Protein AF-A0A415W2L7-F1 (afdb_monomer)

Nearest PDB structures (foldseek):
  8pu3-assembly1_B  TM=8.722E-01  e=3.918E-04  Coprobacillus sp. D7
  6hzg-assembly1_A  TM=5.017E-01  e=2.194E+00  Phocaeicola paurosaccharolyticus

Mean predicted aligned error: 3.45 Å

Structure (mmCIF, N/CA/C/O backbone):
data_AF-A0A415W2L7-F1
#
_entry.id   AF-A0A415W2L7-F1
#
loop_
_atom_site.group_PDB
_atom_site.id
_atom_site.type_symbol
_atom_site.label_atom_id
_atom_site.label_alt_id
_atom_site.label_comp_id
_atom_site.label_asym_id
_atom_site.label_entity_id
_atom_site.label_seq_id
_atom_site.pdbx_PDB_ins_code
_atom_site.Cartn_x
_atom_site.Cartn_y
_atom_site.Cartn_z
_atom_site.occupancy
_atom_site.B_iso_or_equiv
_atom_site.auth_seq_id
_atom_site.auth_comp_id
_atom_site.auth_asym_id
_atom_site.auth_atom_id
_atom_site.pdbx_PDB_model_num
ATOM 1 N N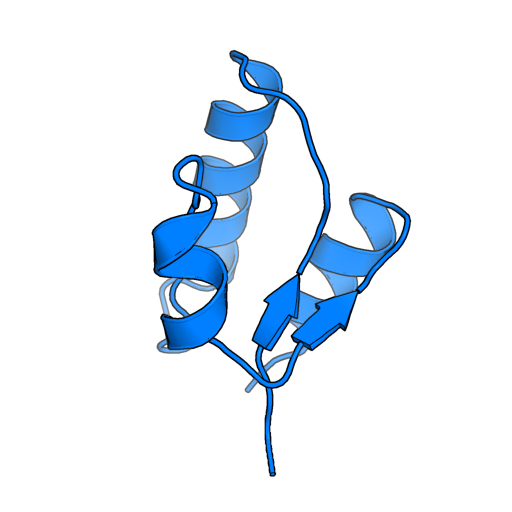 . MET A 1 1 ? -18.548 1.826 -5.702 1.00 46.81 1 MET A N 1
ATOM 2 C CA . MET A 1 1 ? -17.461 0.932 -6.151 1.00 46.81 1 MET A CA 1
ATOM 3 C C . MET A 1 1 ? -16.266 1.252 -5.265 1.00 46.81 1 MET A C 1
ATOM 5 O O . MET A 1 1 ? -15.757 2.359 -5.367 1.00 46.81 1 MET A O 1
ATOM 9 N N . HIS A 1 2 ? -15.926 0.397 -4.297 1.00 67.88 2 HIS A N 1
ATOM 10 C CA . HIS A 1 2 ? -14.780 0.644 -3.413 1.00 67.88 2 HIS A CA 1
ATOM 11 C C . HIS A 1 2 ? -13.527 0.169 -4.153 1.00 67.88 2 HIS A C 1
ATOM 13 O O . HIS A 1 2 ? -13.295 -1.031 -4.249 1.00 67.88 2 HIS A O 1
ATOM 19 N N . GLY A 1 3 ? -12.815 1.102 -4.786 1.00 79.25 3 GLY A N 1
ATOM 20 C CA . GLY A 1 3 ? -11.523 0.830 -5.414 1.00 79.25 3 GLY A CA 1
ATOM 21 C C . GLY A 1 3 ? -10.410 0.636 -4.385 1.00 79.25 3 GLY A C 1
ATOM 22 O O . GLY A 1 3 ? -10.630 0.754 -3.178 1.00 79.25 3 GLY A O 1
ATOM 23 N N . CYS A 1 4 ? -9.201 0.373 -4.865 1.00 90.50 4 CYS A N 1
ATOM 24 C CA . CYS A 1 4 ? -8.012 0.290 -4.027 1.00 90.50 4 CYS A CA 1
ATOM 25 C C . CYS A 1 4 ? -7.393 1.677 -3.816 1.00 90.50 4 CYS A C 1
ATOM 27 O O . CYS A 1 4 ? -7.265 2.462 -4.754 1.00 90.50 4 CYS A O 1
ATOM 29 N N . TYR A 1 5 ? -6.933 1.966 -2.599 1.00 93.62 5 TYR A N 1
ATOM 30 C CA . TYR A 1 5 ? -5.994 3.068 -2.395 1.00 93.62 5 TYR A CA 1
ATOM 31 C C . TYR A 1 5 ? -4.604 2.631 -2.848 1.00 93.62 5 TYR A C 1
ATOM 33 O O . TYR A 1 5 ? -4.164 1.526 -2.527 1.00 93.62 5 TYR A O 1
ATOM 41 N N . ALA A 1 6 ? -3.910 3.496 -3.581 1.00 94.69 6 ALA A N 1
ATOM 42 C CA . ALA A 1 6 ? -2.574 3.218 -4.087 1.00 94.69 6 ALA A CA 1
ATOM 43 C C . ALA A 1 6 ? -1.612 4.346 -3.728 1.00 94.69 6 ALA A C 1
ATOM 45 O O . ALA A 1 6 ? -1.919 5.519 -3.904 1.00 94.69 6 ALA A O 1
ATOM 46 N N . LEU A 1 7 ? -0.418 3.975 -3.283 1.00 95.94 7 LEU A N 1
ATOM 47 C CA . LEU A 1 7 ? 0.691 4.890 -3.061 1.00 95.94 7 LEU A CA 1
ATOM 48 C C . LEU A 1 7 ? 1.831 4.498 -4.000 1.00 95.94 7 LEU A C 1
ATOM 50 O O . LEU A 1 7 ? 2.266 3.343 -4.018 1.00 95.94 7 LEU A O 1
ATOM 54 N N . LYS A 1 8 ? 2.342 5.463 -4.764 1.00 94.25 8 LYS A N 1
ATOM 55 C CA . LYS A 1 8 ? 3.566 5.263 -5.540 1.00 94.25 8 LYS A CA 1
ATOM 56 C C . LYS A 1 8 ? 4.763 5.417 -4.607 1.00 94.25 8 LYS A C 1
ATOM 58 O O . LYS A 1 8 ? 4.985 6.485 -4.055 1.00 94.25 8 LYS A O 1
ATOM 63 N N . THR A 1 9 ? 5.551 4.363 -4.467 1.00 93.62 9 THR A N 1
ATOM 64 C CA . THR A 1 9 ? 6.733 4.345 -3.596 1.00 93.62 9 THR A CA 1
ATOM 65 C C . THR A 1 9 ? 7.871 3.567 -4.259 1.00 93.62 9 THR A C 1
ATOM 67 O O . THR A 1 9 ? 7.700 2.994 -5.340 1.00 93.62 9 THR A O 1
ATOM 70 N N . GLN A 1 10 ? 9.051 3.583 -3.647 1.00 91.25 10 GLN A N 1
ATOM 71 C CA . GLN A 1 10 ? 10.239 2.886 -4.131 1.00 91.25 10 GLN A CA 1
ATOM 72 C C . GLN A 1 10 ? 10.518 1.641 -3.289 1.00 91.25 10 GLN A C 1
A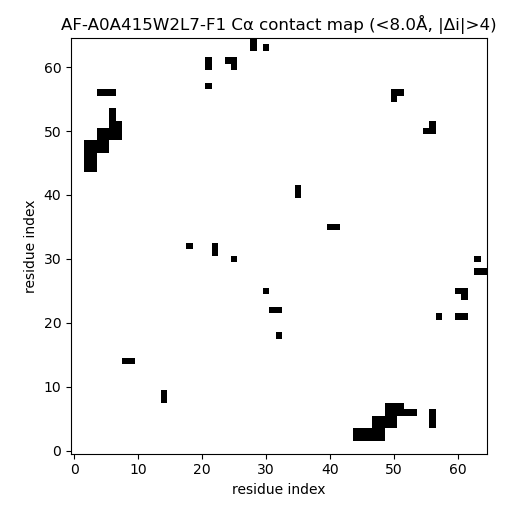TOM 74 O O . GLN A 1 10 ? 10.135 1.542 -2.124 1.00 91.25 10 GLN A O 1
ATOM 79 N N . HIS A 1 11 ? 11.203 0.667 -3.885 1.00 89.94 11 HIS A N 1
ATOM 80 C CA . HIS A 1 11 ? 11.650 -0.502 -3.140 1.00 89.94 11 HIS A CA 1
ATOM 81 C C . HIS A 1 11 ? 12.707 -0.104 -2.096 1.00 89.94 11 HIS A C 1
ATOM 83 O O . HIS A 1 11 ? 13.562 0.740 -2.351 1.00 89.94 11 HIS A O 1
ATOM 89 N N . GLY A 1 12 ? 12.704 -0.756 -0.934 1.00 93.81 12 GLY A N 1
ATOM 90 C CA . GLY A 1 12 ? 13.702 -0.511 0.107 1.00 93.81 12 GLY A CA 1
ATOM 91 C C . GLY A 1 12 ? 13.266 -1.021 1.476 1.00 93.81 12 GLY A C 1
ATOM 92 O O . GLY A 1 12 ? 12.129 -1.467 1.643 1.00 93.81 12 GLY A O 1
ATOM 93 N N . SER A 1 13 ? 14.167 -0.939 2.459 1.00 95.06 13 SER A N 1
ATOM 94 C CA . SER A 1 13 ? 13.879 -1.286 3.861 1.00 95.06 13 SER A CA 1
ATOM 95 C C . SER A 1 13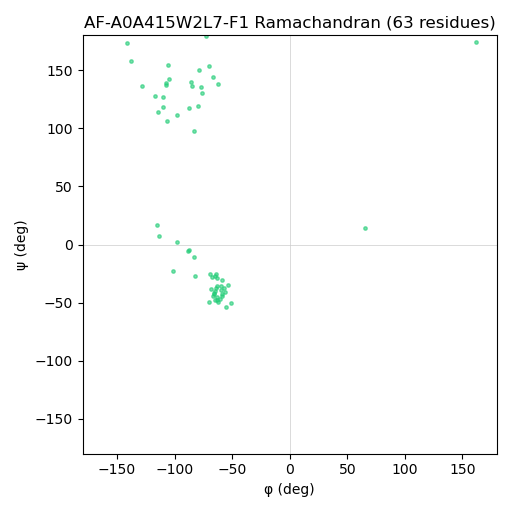 ? 12.701 -0.484 4.410 1.00 95.06 13 SER A C 1
ATOM 97 O O . SER A 1 13 ? 11.811 -1.062 5.028 1.00 95.06 13 SER A O 1
ATOM 99 N N . HIS A 1 14 ? 12.639 0.806 4.072 1.00 94.62 14 HIS A N 1
ATOM 100 C CA . HIS A 1 14 ? 11.552 1.709 4.439 1.00 94.62 14 HIS A CA 1
ATOM 101 C C . HIS A 1 14 ? 10.162 1.138 4.095 1.00 94.62 14 HIS A C 1
ATOM 103 O O . HIS A 1 14 ? 9.291 1.034 4.956 1.00 94.62 14 HIS A O 1
ATOM 109 N N . LEU A 1 15 ? 9.970 0.663 2.858 1.00 94.75 15 LEU A N 1
ATOM 110 C CA . LEU A 1 15 ? 8.698 0.084 2.414 1.00 94.75 15 LEU A CA 1
ATOM 111 C C . LEU A 1 15 ? 8.335 -1.194 3.185 1.00 94.75 15 LEU A C 1
ATOM 113 O O . LEU A 1 15 ? 7.166 -1.446 3.479 1.00 94.75 15 LEU A O 1
ATOM 117 N N . VAL A 1 16 ? 9.332 -2.019 3.515 1.00 94.31 16 VAL A N 1
ATOM 118 C CA . VAL A 1 16 ? 9.122 -3.250 4.289 1.00 94.31 16 VAL A CA 1
ATOM 119 C C . VAL A 1 16 ? 8.677 -2.919 5.712 1.00 94.31 16 VAL A C 1
ATOM 121 O O . VAL A 1 16 ? 7.745 -3.544 6.219 1.00 94.31 16 VAL A O 1
ATOM 124 N N . GLU A 1 17 ? 9.319 -1.940 6.346 1.00 95.19 17 GLU A N 1
ATOM 125 C CA . GLU A 1 17 ? 8.988 -1.474 7.695 1.00 95.19 17 GLU A CA 1
ATOM 126 C C . GLU A 1 17 ? 7.593 -0.848 7.745 1.00 95.19 17 GLU A C 1
ATOM 128 O O . GLU A 1 17 ? 6.771 -1.258 8.570 1.00 95.19 17 GLU A O 1
ATOM 133 N N . MET A 1 18 ? 7.287 0.050 6.804 1.00 94.44 18 MET A N 1
ATOM 134 C CA . MET A 1 18 ? 5.966 0.659 6.643 1.00 94.44 18 MET A CA 1
ATOM 135 C C . MET A 1 18 ? 4.879 -0.414 6.494 1.00 94.44 18 MET A C 1
ATOM 137 O O . MET A 1 18 ? 3.941 -0.472 7.290 1.00 94.44 18 MET A O 1
ATOM 141 N N . LYS A 1 19 ? 5.041 -1.346 5.544 1.00 94.56 19 LYS A N 1
ATOM 142 C CA . LYS A 1 19 ? 4.077 -2.433 5.319 1.00 94.56 19 LYS A CA 1
ATOM 143 C C . LYS A 1 19 ? 3.876 -3.302 6.564 1.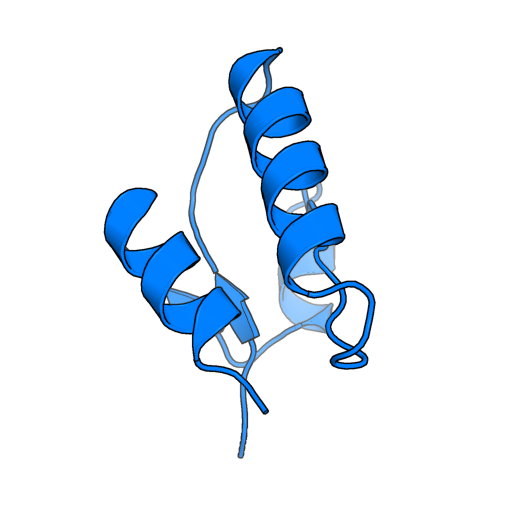00 94.56 19 LYS A C 1
ATOM 145 O O . LYS A 1 19 ? 2.747 -3.692 6.856 1.00 94.56 19 LYS A O 1
ATOM 150 N N . ARG A 1 20 ? 4.951 -3.645 7.286 1.00 94.62 20 ARG A N 1
ATOM 151 C CA . ARG A 1 20 ? 4.868 -4.449 8.520 1.00 94.62 20 ARG A CA 1
ATOM 152 C C . ARG A 1 20 ? 4.054 -3.735 9.593 1.00 94.62 20 ARG A C 1
ATOM 154 O O . ARG A 1 20 ? 3.136 -4.343 10.138 1.00 94.62 20 ARG A O 1
ATOM 161 N N . ARG A 1 21 ? 4.356 -2.460 9.851 1.00 94.44 21 ARG A N 1
ATOM 162 C CA . ARG A 1 21 ? 3.643 -1.637 10.834 1.00 94.44 21 ARG A CA 1
ATOM 163 C C . ARG A 1 21 ? 2.161 -1.504 10.484 1.00 94.44 21 ARG A C 1
ATOM 165 O O . ARG A 1 21 ? 1.311 -1.753 11.332 1.00 94.44 21 ARG A O 1
ATOM 172 N N . MET A 1 22 ? 1.844 -1.206 9.227 1.00 93.94 22 MET A N 1
ATOM 173 C CA . MET A 1 22 ? 0.455 -1.070 8.787 1.00 93.94 22 MET A CA 1
ATOM 174 C C . MET A 1 22 ? -0.314 -2.394 8.849 1.00 93.94 22 MET A C 1
ATOM 176 O O . MET A 1 22 ? -1.442 -2.417 9.331 1.00 93.94 22 MET A O 1
ATOM 180 N N . ASN A 1 23 ? 0.295 -3.514 8.438 1.00 93.62 23 ASN A N 1
ATOM 181 C CA . ASN A 1 23 ? -0.333 -4.836 8.557 1.00 93.62 23 ASN A CA 1
ATOM 182 C C . ASN A 1 23 ? -0.719 -5.161 10.005 1.00 93.62 23 ASN A C 1
ATOM 184 O O . ASN A 1 23 ? -1.776 -5.741 10.228 1.00 93.62 23 ASN A O 1
ATOM 188 N N . GLN A 1 24 ? 0.097 -4.773 10.991 1.00 92.44 24 GLN A N 1
ATOM 189 C CA . GLN A 1 24 ? -0.247 -4.942 12.406 1.00 92.44 24 GLN A CA 1
ATOM 190 C C . GLN A 1 24 ? -1.461 -4.091 12.810 1.00 92.44 24 GLN A C 1
ATOM 192 O O . GLN A 1 24 ? -2.331 -4.581 13.524 1.00 92.44 24 GLN A O 1
ATOM 197 N N . GLN A 1 25 ? -1.558 -2.850 12.321 1.00 90.81 25 GLN A N 1
ATOM 198 C CA . GLN A 1 25 ? -2.675 -1.939 12.615 1.00 90.81 25 GLN A CA 1
ATOM 199 C C . GLN A 1 25 ? -4.015 -2.398 12.019 1.00 90.81 25 GLN A C 1
ATOM 201 O O . GLN A 1 25 ? -5.076 -2.071 12.557 1.00 90.81 25 GLN A O 1
ATOM 206 N N . VAL A 1 26 ? -3.984 -3.138 10.906 1.00 91.75 26 VAL A N 1
ATOM 207 C CA . VAL A 1 26 ? -5.195 -3.577 10.190 1.00 91.75 26 VAL A CA 1
ATOM 208 C C . VAL A 1 26 ? -5.434 -5.085 10.215 1.00 91.75 26 VAL A C 1
ATOM 210 O O . VAL A 1 26 ? -6.369 -5.557 9.572 1.00 91.75 26 VAL A O 1
ATOM 213 N N . ALA A 1 27 ? -4.648 -5.843 10.985 1.00 88.56 27 ALA A N 1
ATOM 214 C CA . ALA A 1 27 ? -4.707 -7.306 11.027 1.00 88.56 27 ALA A CA 1
ATOM 215 C C . ALA A 1 27 ? -6.116 -7.857 11.318 1.00 88.56 27 ALA A C 1
ATOM 217 O O . ALA A 1 27 ? -6.506 -8.888 10.778 1.00 88.56 27 ALA A O 1
ATOM 218 N N . SER A 1 28 ? -6.896 -7.158 12.147 1.00 88.44 28 SER A N 1
ATOM 219 C CA . SER A 1 28 ? -8.262 -7.545 12.521 1.00 88.44 28 SER A CA 1
ATOM 220 C C . SER A 1 28 ? -9.351 -7.022 11.578 1.00 88.44 28 SER A C 1
ATOM 222 O O . SER A 1 28 ? -10.515 -7.370 11.754 1.00 88.44 28 SER A O 1
ATOM 224 N N . LYS A 1 29 ? -8.999 -6.192 10.590 1.00 88.56 29 LYS A N 1
ATOM 225 C CA . LYS A 1 29 ? -9.950 -5.473 9.723 1.00 88.56 29 LYS A CA 1
ATOM 226 C C . LYS A 1 29 ? -10.190 -6.161 8.376 1.00 88.56 29 LYS A C 1
ATOM 228 O O . LYS A 1 29 ? -10.881 -5.620 7.528 1.00 88.56 29 LYS A O 1
ATOM 233 N N . GLY A 1 30 ? -9.576 -7.323 8.135 1.00 88.25 30 GLY A N 1
ATOM 234 C CA . GLY A 1 30 ? -9.688 -8.027 6.849 1.00 88.25 30 GLY A CA 1
ATOM 235 C C . GLY A 1 30 ? -9.063 -7.279 5.660 1.00 88.25 30 GLY A C 1
ATOM 236 O O . GLY A 1 30 ? -9.309 -7.639 4.513 1.00 88.25 30 GLY A O 1
ATOM 237 N N . ILE A 1 31 ? -8.250 -6.250 5.919 1.00 90.44 31 ILE A N 1
ATOM 238 C CA . ILE A 1 31 ? -7.583 -5.443 4.892 1.00 90.44 31 ILE A CA 1
ATOM 239 C C . ILE A 1 31 ? -6.287 -6.131 4.463 1.00 90.44 31 ILE A C 1
ATOM 241 O O . ILE A 1 31 ? -5.504 -6.587 5.297 1.00 90.44 31 ILE A O 1
ATOM 245 N N . GLN A 1 32 ? -6.028 -6.158 3.154 1.00 90.56 32 GLN A N 1
ATOM 246 C CA . GLN A 1 32 ? -4.787 -6.683 2.588 1.00 90.56 32 GLN A CA 1
ATOM 247 C C . GLN A 1 32 ? -3.926 -5.564 2.002 1.00 90.56 32 GLN A C 1
ATOM 249 O O . GLN A 1 32 ? -4.368 -4.810 1.139 1.00 90.56 32 GLN A O 1
ATOM 254 N N . LEU A 1 33 ? -2.663 -5.501 2.428 1.00 93.12 33 LEU A N 1
ATOM 255 C CA . LEU A 1 33 ? -1.658 -4.610 1.851 1.00 93.12 33 LEU A CA 1
ATOM 256 C C . LEU A 1 33 ? -0.791 -5.369 0.845 1.00 93.12 33 LEU A C 1
ATOM 258 O O . LEU A 1 33 ? 0.026 -6.228 1.205 1.00 93.12 33 LEU A O 1
ATOM 262 N N . VAL A 1 34 ? -0.947 -5.023 -0.430 1.00 92.62 34 VAL A N 1
ATOM 263 C CA . VAL A 1 34 ? -0.230 -5.642 -1.550 1.00 92.62 34 VAL A CA 1
ATOM 264 C C . VAL A 1 34 ? 0.821 -4.674 -2.087 1.00 92.62 34 VAL A C 1
ATOM 266 O O . VAL A 1 34 ? 0.586 -3.477 -2.204 1.00 92.62 34 VAL A O 1
ATOM 269 N N . THR A 1 35 ? 2.003 -5.197 -2.411 1.00 93.75 35 THR A N 1
ATOM 270 C CA . THR A 1 35 ? 3.072 -4.430 -3.062 1.00 93.75 35 THR A CA 1
ATOM 271 C C . THR A 1 35 ? 3.205 -4.935 -4.487 1.00 93.75 35 THR A C 1
ATOM 273 O O . THR A 1 35 ? 3.510 -6.110 -4.688 1.00 93.75 35 THR A O 1
ATOM 276 N N . ILE A 1 36 ? 2.982 -4.064 -5.468 1.00 93.00 36 ILE A N 1
ATOM 277 C CA . ILE A 1 36 ? 2.963 -4.439 -6.882 1.00 93.00 36 ILE A CA 1
ATOM 278 C C . ILE A 1 36 ? 4.129 -3.749 -7.584 1.00 93.00 36 ILE A C 1
ATOM 280 O O . ILE A 1 36 ? 4.163 -2.528 -7.703 1.00 93.00 36 ILE A O 1
ATOM 284 N N . SER A 1 37 ? 5.097 -4.533 -8.054 1.00 91.19 37 SER A N 1
ATOM 285 C CA . SER A 1 37 ? 6.252 -4.024 -8.807 1.00 91.19 37 SER A CA 1
ATOM 286 C C . SER A 1 37 ? 6.130 -4.230 -10.316 1.00 91.19 37 SER A C 1
ATOM 288 O O . SER A 1 37 ? 6.783 -3.527 -11.079 1.00 91.19 37 SER A O 1
ATOM 290 N N . ARG A 1 38 ? 5.309 -5.191 -10.757 1.00 92.62 38 ARG A N 1
ATOM 291 C CA . ARG A 1 38 ? 5.134 -5.537 -12.173 1.00 92.62 38 ARG A CA 1
ATOM 292 C C . ARG A 1 38 ? 4.039 -4.663 -12.794 1.00 92.62 38 ARG A C 1
ATOM 294 O O . ARG A 1 38 ? 2.887 -4.821 -12.393 1.00 92.62 38 ARG A O 1
ATOM 301 N N . PRO A 1 39 ? 4.343 -3.814 -13.795 1.00 89.06 39 PRO A N 1
ATOM 302 C CA . PRO A 1 39 ? 3.348 -2.920 -14.392 1.00 89.06 39 PRO A CA 1
ATOM 303 C C . PRO A 1 39 ? 2.144 -3.640 -15.005 1.00 89.06 39 PRO A C 1
ATOM 305 O O . PRO A 1 39 ? 1.031 -3.126 -14.978 1.00 89.06 39 PRO A O 1
ATOM 308 N N . THR A 1 40 ? 2.343 -4.858 -15.513 1.00 92.75 40 THR A N 1
ATOM 309 C CA . THR A 1 40 ? 1.269 -5.676 -16.094 1.00 92.75 40 THR A CA 1
ATOM 310 C C . THR A 1 40 ? 0.195 -6.067 -15.078 1.00 92.75 40 THR A C 1
ATOM 312 O O . THR A 1 40 ? -0.943 -6.288 -15.472 1.00 92.75 40 THR A O 1
ATOM 315 N N . ALA A 1 41 ? 0.530 -6.114 -13.783 1.00 91.00 41 ALA A N 1
ATOM 316 C CA . ALA A 1 41 ? -0.403 -6.442 -12.705 1.00 91.00 41 ALA A CA 1
ATOM 317 C C . ALA A 1 41 ? -1.162 -5.212 -12.178 1.00 91.00 41 ALA A C 1
ATOM 319 O O . ALA A 1 41 ? -2.052 -5.345 -11.343 1.00 91.00 41 ALA A O 1
ATOM 320 N N . TYR A 1 42 ? -0.852 -3.998 -12.655 1.00 89.44 42 TYR A N 1
ATOM 321 C CA . TYR A 1 42 ? -1.576 -2.803 -12.216 1.00 89.44 42 TYR A CA 1
ATOM 322 C C . TYR A 1 42 ? -3.054 -2.859 -12.616 1.00 89.44 42 TYR A C 1
ATOM 324 O O . TYR A 1 42 ? -3.886 -2.325 -11.900 1.00 89.44 42 TYR A O 1
ATOM 332 N N . GLY A 1 43 ? -3.435 -3.539 -13.696 1.00 89.81 43 GLY A N 1
ATOM 333 C CA . GLY A 1 43 ? -4.854 -3.671 -14.047 1.00 89.81 43 GLY A CA 1
ATOM 334 C C . GLY A 1 43 ? -5.679 -4.475 -13.032 1.00 89.81 43 GLY A C 1
ATOM 335 O O . GLY A 1 43 ? -6.874 -4.230 -12.897 1.00 89.81 43 GLY A O 1
ATOM 336 N N . GLU A 1 44 ? -5.051 -5.400 -12.299 1.00 89.12 44 GLU A N 1
ATOM 337 C CA . GLU A 1 44 ? -5.740 -6.401 -11.468 1.00 89.12 44 GLU A CA 1
ATOM 338 C C . GLU A 1 44 ? -6.442 -5.806 -10.241 1.00 89.12 44 GLU A C 1
ATOM 340 O O . GLU A 1 44 ? -7.418 -6.378 -9.761 1.00 89.12 44 GLU A O 1
ATOM 345 N N . TYR A 1 45 ? -5.975 -4.652 -9.756 1.00 87.44 45 TYR A N 1
ATOM 346 C CA . TYR A 1 45 ? -6.505 -3.997 -8.554 1.00 87.44 45 TYR A CA 1
ATOM 347 C C . TYR A 1 45 ? -7.154 -2.637 -8.850 1.00 87.44 45 TYR A C 1
ATOM 349 O O . TYR A 1 45 ? -7.358 -1.823 -7.951 1.00 87.44 45 TYR A O 1
ATOM 357 N N . ALA A 1 46 ? -7.476 -2.366 -10.118 1.00 88.12 46 ALA A N 1
ATOM 358 C CA . ALA A 1 46 ? -8.243 -1.186 -10.492 1.00 88.12 46 ALA A CA 1
ATOM 359 C C . ALA A 1 46 ? -9.713 -1.305 -10.017 1.00 88.12 46 ALA A C 1
ATOM 361 O O . ALA A 1 46 ? -10.246 -2.413 -9.930 1.00 88.12 46 ALA A O 1
ATOM 362 N N . PRO A 1 47 ? -10.418 -0.185 -9.768 1.00 92.31 47 PRO A N 1
ATOM 363 C CA . PRO A 1 47 ? -9.963 1.200 -9.901 1.00 92.31 47 PRO A CA 1
ATOM 364 C C . PRO A 1 47 ? -9.089 1.658 -8.724 1.00 92.31 47 PRO A C 1
ATOM 366 O O . PRO A 1 47 ? -9.293 1.218 -7.595 1.00 92.31 47 PRO A O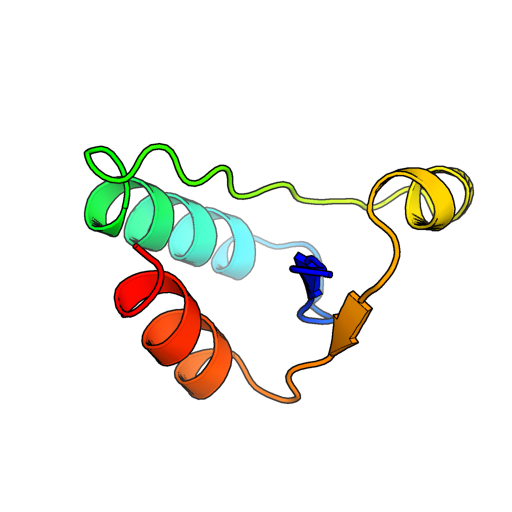 1
ATOM 369 N N . TYR A 1 48 ? -8.160 2.584 -8.986 1.00 91.62 48 TYR A N 1
ATOM 370 C CA . TYR A 1 48 ? -7.285 3.160 -7.961 1.00 91.62 48 TYR A CA 1
ATOM 371 C C . TYR A 1 48 ? -7.673 4.581 -7.572 1.00 91.62 48 TYR A C 1
ATOM 373 O O . TYR A 1 48 ? -7.951 5.413 -8.435 1.00 91.62 48 TYR A O 1
ATOM 381 N N . THR A 1 49 ? -7.541 4.872 -6.282 1.00 93.25 49 THR A N 1
ATOM 382 C CA . THR A 1 49 ? -7.418 6.229 -5.748 1.00 93.25 49 THR A CA 1
ATOM 383 C C . THR A 1 49 ? -5.968 6.431 -5.317 1.00 93.25 49 THR A C 1
ATOM 385 O O . THR A 1 49 ? -5.528 5.844 -4.326 1.00 93.25 49 THR A O 1
ATOM 388 N N . PHE A 1 50 ? -5.208 7.215 -6.084 1.00 93.69 50 PHE A N 1
ATOM 389 C CA . PHE A 1 50 ? -3.809 7.494 -5.764 1.00 93.69 50 PHE A CA 1
ATOM 390 C C . PHE A 1 50 ? -3.698 8.508 -4.627 1.00 93.69 50 PHE A C 1
ATOM 392 O O . PHE A 1 50 ? -4.326 9.561 -4.676 1.00 93.69 50 PHE A O 1
ATOM 399 N N . ILE A 1 51 ? -2.881 8.176 -3.632 1.00 95.69 51 ILE A N 1
ATOM 400 C CA . ILE A 1 51 ? -2.546 9.026 -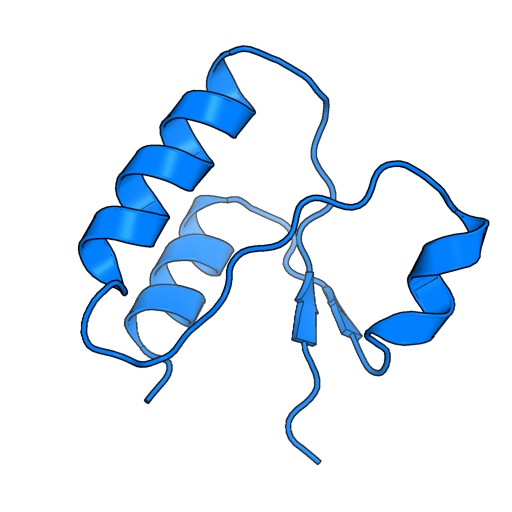2.492 1.00 95.69 51 ILE A CA 1
ATOM 401 C C . ILE A 1 51 ? -1.110 9.516 -2.670 1.00 95.69 51 ILE A C 1
ATOM 403 O O . ILE A 1 51 ? -0.238 8.754 -3.093 1.00 95.69 51 ILE A O 1
ATOM 407 N N . GLU A 1 52 ? -0.868 10.793 -2.388 1.00 92.75 52 GLU A N 1
ATOM 408 C CA . GLU A 1 52 ? 0.398 11.452 -2.731 1.00 92.75 52 GLU A CA 1
ATOM 409 C C . GLU A 1 52 ? 1.514 11.196 -1.715 1.00 92.75 52 GLU A C 1
ATOM 411 O O . GLU A 1 52 ? 2.691 11.231 -2.071 1.00 92.75 52 GLU A O 1
ATOM 416 N N . ASN A 1 53 ? 1.160 10.932 -0.456 1.00 94.06 53 ASN A N 1
ATOM 417 C CA . ASN A 1 53 ? 2.115 10.775 0.636 1.00 94.06 53 ASN A CA 1
ATOM 418 C C . A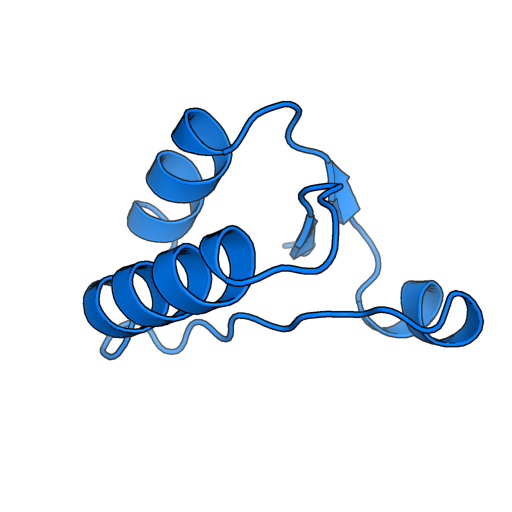SN A 1 53 ? 1.751 9.608 1.567 1.00 94.06 53 ASN A C 1
ATOM 420 O O . ASN A 1 53 ? 0.606 9.161 1.646 1.00 94.06 53 ASN A O 1
ATOM 424 N N . GLU A 1 54 ? 2.760 9.117 2.280 1.00 93.69 54 GLU A N 1
ATOM 425 C CA . GLU A 1 54 ? 2.653 7.948 3.155 1.00 93.69 54 GLU A CA 1
ATOM 426 C C . GLU A 1 54 ? 1.786 8.201 4.391 1.00 93.69 54 GLU A C 1
ATOM 428 O O . GLU A 1 54 ? 0.996 7.336 4.765 1.00 93.69 54 GLU A O 1
ATOM 433 N N . GLU A 1 55 ? 1.872 9.391 4.989 1.00 93.56 55 GLU A N 1
ATOM 434 C CA . GLU A 1 55 ? 1.115 9.733 6.199 1.00 93.56 55 GLU A CA 1
ATOM 435 C C . GLU A 1 55 ? -0.400 9.707 5.944 1.00 93.56 55 GLU A C 1
ATOM 437 O O . GLU A 1 55 ? -1.175 9.155 6.728 1.00 93.56 55 GLU A O 1
ATOM 442 N N . GLU A 1 56 ? -0.839 10.285 4.829 1.00 94.56 56 GLU A N 1
ATOM 443 C CA . GLU A 1 56 ? -2.237 10.264 4.412 1.00 94.56 56 GLU A CA 1
ATOM 444 C C . GLU A 1 56 ? -2.695 8.845 4.070 1.00 94.56 56 GLU A C 1
ATOM 446 O O . GLU A 1 56 ? -3.777 8.429 4.492 1.00 94.56 56 GLU A O 1
ATOM 451 N N . PHE A 1 57 ? -1.858 8.080 3.364 1.00 94.88 57 PHE A N 1
ATOM 452 C CA . PHE A 1 57 ? -2.160 6.697 3.010 1.00 94.88 57 PHE A CA 1
ATOM 453 C C . PHE A 1 57 ? -2.394 5.838 4.261 1.00 94.88 57 PHE A C 1
ATOM 455 O O . PHE A 1 57 ? -3.377 5.100 4.338 1.00 94.88 57 PHE A O 1
ATOM 462 N N . GLU A 1 58 ? -1.547 5.984 5.279 1.00 93.31 58 GLU A N 1
ATOM 463 C CA . GLU A 1 58 ? -1.691 5.285 6.556 1.00 93.31 58 GLU A CA 1
ATOM 464 C C . GLU A 1 58 ? -2.971 5.662 7.296 1.00 93.31 58 GLU A C 1
ATOM 466 O O . GLU A 1 58 ? -3.721 4.776 7.712 1.00 93.31 58 GLU A O 1
ATOM 471 N N . LYS A 1 59 ? -3.269 6.963 7.407 1.00 92.75 59 LYS A N 1
ATOM 472 C CA . LYS A 1 59 ? -4.502 7.445 8.048 1.00 92.75 59 LYS A CA 1
ATOM 473 C C . LYS A 1 59 ? -5.754 6.925 7.345 1.00 92.75 59 LYS A C 1
ATOM 475 O O . LYS A 1 59 ? -6.764 6.672 8.003 1.00 92.75 59 LYS A O 1
ATOM 480 N N . LEU A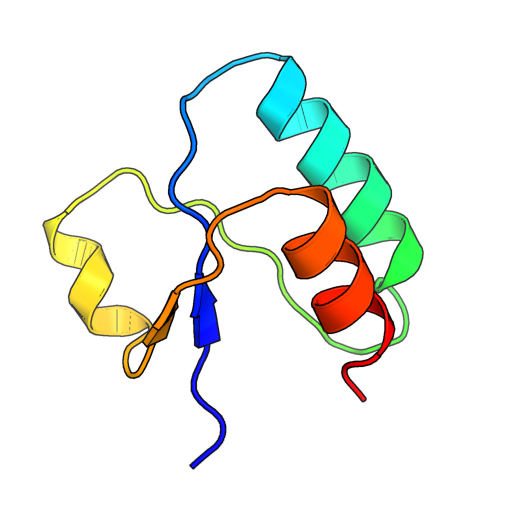 1 60 ? -5.721 6.793 6.019 1.00 92.19 60 LEU A N 1
ATOM 481 C CA . LEU A 1 60 ? -6.833 6.245 5.244 1.00 92.19 60 LEU A CA 1
ATOM 482 C C . LEU A 1 60 ? -6.996 4.747 5.491 1.00 92.19 60 LEU A C 1
ATOM 484 O O . LEU A 1 60 ? -8.098 4.310 5.819 1.00 92.19 60 LEU A O 1
ATOM 488 N N . VAL A 1 61 ? -5.907 3.979 5.402 1.00 90.00 61 VAL A N 1
ATOM 489 C CA . VAL A 1 61 ? -5.905 2.532 5.661 1.00 90.00 61 VAL A CA 1
ATOM 490 C C . VAL A 1 61 ? -6.365 2.219 7.087 1.00 90.00 61 VAL A C 1
ATOM 492 O O . VAL A 1 61 ? -7.139 1.288 7.295 1.00 90.00 61 VAL A O 1
ATOM 495 N N . GLU A 1 62 ? -5.972 3.022 8.075 1.00 88.88 62 GLU A N 1
ATOM 496 C CA . GLU A 1 62 ? -6.439 2.866 9.453 1.00 88.88 62 GLU A CA 1
ATOM 497 C C . GLU A 1 62 ? -7.958 3.073 9.585 1.00 88.88 62 GLU A C 1
ATOM 499 O O . GLU A 1 62 ? -8.613 2.384 10.371 1.00 88.88 62 GLU A O 1
ATOM 504 N N . LYS A 1 63 ? -8.537 3.993 8.813 1.00 89.75 63 LYS A N 1
ATOM 505 C CA . LYS A 1 63 ? -9.973 4.304 8.847 1.00 89.75 63 LYS A CA 1
ATOM 506 C C . LYS A 1 63 ? -10.829 3.363 8.000 1.00 89.75 63 LYS A C 1
ATOM 508 O O . LYS A 1 63 ? -12.056 3.420 8.117 1.00 89.75 63 LYS A O 1
ATOM 513 N N . MET A 1 64 ? -10.221 2.526 7.157 1.00 86.12 64 MET A N 1
ATOM 514 C CA . MET A 1 64 ? -10.949 1.508 6.401 1.00 86.12 64 MET A CA 1
ATOM 515 C C . MET A 1 64 ? -11.608 0.508 7.362 1.00 86.12 64 MET A C 1
ATOM 517 O O . MET A 1 64 ? -11.031 0.135 8.387 1.00 86.12 64 MET A O 1
ATOM 521 N N . LYS A 1 65 ? -12.848 0.133 7.039 1.00 69.81 65 LYS A N 1
ATOM 522 C CA . LYS A 1 65 ? -13.694 -0.778 7.816 1.00 69.81 65 LYS A CA 1
ATOM 523 C C . LYS A 1 65 ? -13.841 -2.111 7.111 1.00 69.81 65 LYS A C 1
ATOM 525 O O . LYS A 1 65 ? -13.940 -2.078 5.864 1.00 69.81 65 LYS A O 1
#

Secondary structure (DSSP, 8-state):
---EEEE----SHHHHHHHHHHHHHHTTTT--------G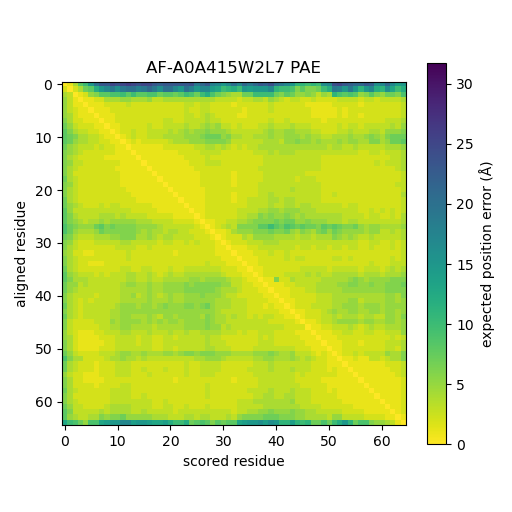GGGGGG-SEEEESSHHHHHHHHHH--

Sequence (65 aa):
MHGCYALKTQHGSHLVEMKRRMNQQVASKGIQLVTISRPTAYGEYAPYTFIENEEEFEKLVEKMK

Solvent-accessible surface area (backbone atoms only — not comparable to full-atom values): 4328 Å² total; per-residue (Å²): 133,90,53,37,79,40,70,90,79,68,92,53,69,66,51,54,53,51,52,53,57,51,48,65,76,31,63,89,54,81,65,83,92,82,86,84,86,56,77,84,59,57,70,79,56,59,53,70,49,79,40,94,48,69,70,61,45,50,59,49,60,68,68,58,115

Radius of gyration: 11.68 Å; Cα contacts (8 Å, |Δi|>4): 49; chains: 1; bounding box: 31×20×29 Å

Foldseek 3Di:
DDADEDEDDDDDPVVVVLQVVLCVLCVVVPDDDDDDDDPVCPVVRDDYDYDYDSVVVSVVSNPHD

pLDDT: mean 90.57, std 7.33, range [46.81, 95.94]